Protein AF-A0A1J5P068-F1 (afdb_monomer_lite)

pLDDT: mean 87.5, std 13.54, range [46.75, 97.81]

Organism: NCBI:txid410659

Secondary structure (DSSP, 8-state):
-EEEEE--SS-EEEEEEETTEEEEEEE-SS-EEEEEEEPHHHHTTHHHHHHHHHHHHHHHHS---------

InterPro domains:
  IPR013433 Putative polyhydroxyalkanoic acid system protein [PF09650] (3-61)
  IPR013433 Putative polyhydroxyalkanoic acid system protein [TIGR02610] (10-62)

Radius of gyration: 14.6 Å; chains: 1; bounding box: 30×28×38 Å

Sequence (71 aa):
MQCNYCEGRATDRVDFSRSGVQGSLTVTKDRFELNAQLGFLAGAFKSTIEAEIVKNLDAMLVPAPRHGHKV

Structure (mmCIF, N/CA/C/O backbone):
data_AF-A0A1J5P068-F1
#
_entry.id   AF-A0A1J5P068-F1
#
loop_
_atom_site.group_PDB
_atom_site.id
_atom_site.type_symbol
_atom_site.label_atom_id
_atom_site.label_alt_id
_atom_site.label_comp_id
_atom_site.label_asym_id
_atom_site.label_entity_id
_atom_site.label_seq_id
_atom_site.pdbx_PDB_ins_code
_atom_site.Cartn_x
_atom_site.Cartn_y
_atom_site.Cartn_z
_atom_site.occupancy
_atom_site.B_iso_or_equiv
_atom_site.auth_seq_id
_atom_site.auth_comp_id
_atom_site.auth_asym_id
_atom_site.auth_atom_id
_atom_site.pdbx_PDB_model_num
ATOM 1 N N . MET A 1 1 ? -0.848 10.942 8.099 1.00 81.31 1 MET A N 1
ATOM 2 C CA . MET A 1 1 ? -0.502 9.771 7.271 1.00 81.31 1 MET A CA 1
ATOM 3 C C . MET A 1 1 ? 0.953 9.957 6.920 1.00 81.31 1 MET A C 1
ATOM 5 O O . MET A 1 1 ? 1.278 11.009 6.388 1.00 81.31 1 MET A O 1
ATOM 9 N N . GLN A 1 2 ? 1.811 9.041 7.350 1.00 93.69 2 GLN A N 1
ATOM 10 C CA . GLN A 1 2 ? 3.236 9.081 7.051 1.00 93.69 2 GLN A CA 1
ATOM 11 C C . GLN A 1 2 ? 3.489 8.134 5.885 1.00 93.69 2 GLN A C 1
ATOM 13 O O . GLN A 1 2 ? 3.063 6.983 5.950 1.00 93.69 2 GLN A O 1
ATOM 18 N N . CYS A 1 3 ? 4.137 8.630 4.836 1.00 96.25 3 CYS A N 1
ATOM 19 C CA . CYS A 1 3 ? 4.493 7.847 3.660 1.00 96.25 3 CYS A CA 1
ATOM 20 C C . CYS A 1 3 ? 5.989 7.994 3.400 1.00 96.25 3 CYS A C 1
ATOM 22 O O . CYS A 1 3 ? 6.515 9.104 3.483 1.00 96.25 3 CYS A O 1
ATOM 24 N N . ASN A 1 4 ? 6.644 6.890 3.065 1.00 97.38 4 ASN A N 1
ATOM 25 C CA . ASN A 1 4 ? 8.011 6.865 2.577 1.00 97.38 4 ASN A CA 1
ATOM 26 C C . ASN A 1 4 ? 8.016 6.278 1.167 1.00 97.38 4 ASN A C 1
ATOM 28 O O . ASN A 1 4 ? 7.520 5.172 0.967 1.00 97.38 4 ASN A O 1
ATOM 32 N N . TYR A 1 5 ? 8.545 7.030 0.207 1.00 97.19 5 TYR A N 1
ATOM 33 C CA . TYR A 1 5 ? 8.631 6.616 -1.187 1.00 97.19 5 TYR A CA 1
ATOM 34 C C . TYR A 1 5 ? 10.058 6.195 -1.524 1.00 97.19 5 TYR A C 1
ATOM 36 O O . TYR A 1 5 ? 11.017 6.894 -1.199 1.00 97.19 5 TYR A O 1
ATOM 44 N N . CYS A 1 6 ? 10.189 5.060 -2.197 1.00 96.38 6 CYS A N 1
ATOM 45 C CA . CYS A 1 6 ? 11.440 4.548 -2.722 1.00 96.38 6 CYS A CA 1
ATOM 46 C C . CYS A 1 6 ? 11.243 4.209 -4.197 1.00 96.38 6 CYS A C 1
ATOM 48 O O . CYS A 1 6 ? 10.552 3.248 -4.536 1.00 96.38 6 CYS A O 1
ATOM 50 N N . GLU A 1 7 ? 11.863 5.008 -5.058 1.00 96.69 7 GLU A N 1
ATOM 51 C CA . GLU A 1 7 ? 11.937 4.736 -6.490 1.00 96.69 7 GLU A CA 1
ATOM 52 C C . GLU A 1 7 ? 12.935 3.608 -6.754 1.00 96.69 7 GLU A C 1
ATOM 54 O O . GLU A 1 7 ? 14.011 3.550 -6.145 1.00 96.69 7 GLU A O 1
ATOM 59 N N . GLY A 1 8 ? 12.590 2.709 -7.669 1.00 94.56 8 GLY A N 1
ATOM 60 C CA . GLY A 1 8 ? 13.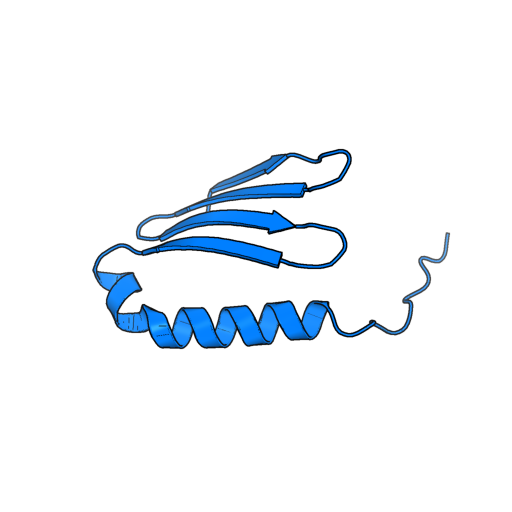456 1.601 -8.042 1.00 94.56 8 GLY A CA 1
ATOM 61 C C . GLY A 1 8 ? 13.501 1.385 -9.544 1.00 94.56 8 GLY A C 1
ATOM 62 O O . GLY A 1 8 ? 12.647 1.811 -10.308 1.00 94.56 8 GLY A O 1
ATOM 63 N N . ARG A 1 9 ? 14.528 0.665 -10.002 1.00 92.69 9 ARG A N 1
ATOM 64 C CA . ARG A 1 9 ? 14.783 0.488 -11.441 1.00 92.69 9 ARG A CA 1
ATOM 65 C C . ARG A 1 9 ? 13.683 -0.286 -12.179 1.00 92.69 9 ARG A C 1
ATOM 67 O O . ARG A 1 9 ? 13.531 -0.131 -13.385 1.00 92.69 9 ARG A O 1
ATOM 74 N N . ALA A 1 10 ? 12.991 -1.174 -11.471 1.00 93.50 10 ALA A N 1
ATOM 75 C CA . ALA A 1 10 ? 11.926 -2.022 -12.010 1.00 93.50 10 ALA A CA 1
ATOM 76 C C . ALA A 1 10 ? 10.631 -1.946 -11.191 1.00 93.50 10 ALA A C 1
ATOM 78 O O . ALA A 1 10 ? 9.579 -2.380 -11.663 1.00 93.50 10 ALA A O 1
ATOM 79 N N . THR A 1 11 ? 10.722 -1.447 -9.959 1.00 96.19 11 THR A N 1
ATOM 80 C CA . THR A 1 11 ? 9.627 -1.431 -9.001 1.00 96.19 11 THR A CA 1
ATOM 81 C C . THR A 1 11 ? 9.725 -0.184 -8.148 1.00 96.19 11 THR A C 1
ATOM 83 O O . THR A 1 11 ? 10.784 0.051 -7.563 1.00 96.19 11 THR A O 1
ATOM 86 N N . ASP A 1 12 ? 8.618 0.523 -7.995 1.00 96.38 12 ASP A N 1
ATOM 87 C CA . ASP A 1 12 ? 8.509 1.601 -7.023 1.00 96.38 12 ASP A CA 1
ATOM 88 C C . ASP A 1 12 ? 7.810 1.092 -5.771 1.00 96.38 12 ASP A C 1
ATOM 90 O O . ASP A 1 12 ? 6.952 0.206 -5.830 1.00 96.38 12 ASP A O 1
ATOM 94 N N . ARG A 1 13 ? 8.171 1.646 -4.618 1.00 97.50 13 ARG A N 1
ATOM 95 C CA . ARG A 1 13 ? 7.592 1.248 -3.340 1.00 97.50 13 ARG A CA 1
ATOM 96 C C . ARG A 1 13 ? 7.178 2.459 -2.526 1.00 97.50 13 ARG A C 1
ATOM 98 O O . ARG A 1 13 ? 7.929 3.418 -2.386 1.00 97.50 13 ARG A O 1
ATOM 105 N N . VAL A 1 14 ? 5.991 2.381 -1.938 1.00 97.44 14 VAL A N 1
ATOM 106 C CA . VAL A 1 14 ? 5.519 3.312 -0.914 1.00 97.44 14 VAL A CA 1
ATOM 107 C C . VAL A 1 14 ? 5.227 2.520 0.347 1.00 97.44 14 VAL A C 1
ATOM 109 O O . VAL A 1 14 ? 4.326 1.686 0.342 1.00 97.44 14 VAL A O 1
ATOM 112 N N . ASP A 1 15 ? 5.930 2.802 1.436 1.00 97.81 15 ASP A N 1
ATOM 113 C CA . ASP A 1 15 ? 5.552 2.336 2.770 1.00 97.81 15 ASP A CA 1
ATOM 114 C C . ASP A 1 15 ? 4.699 3.418 3.443 1.00 97.81 15 ASP A C 1
ATOM 116 O O . ASP A 1 15 ? 5.060 4.597 3.438 1.00 97.81 15 ASP A O 1
ATOM 120 N N . PHE A 1 16 ? 3.553 3.045 4.009 1.00 96.00 16 PHE A N 1
ATOM 121 C CA . PHE A 1 16 ? 2.625 3.980 4.642 1.00 96.00 16 PHE A CA 1
ATOM 122 C C . PHE A 1 16 ? 2.238 3.536 6.050 1.00 96.00 16 PHE A C 1
ATOM 124 O O . PHE A 1 16 ? 2.095 2.350 6.348 1.00 96.00 16 PHE A O 1
ATOM 131 N N . SER A 1 17 ? 2.016 4.513 6.924 1.00 96.00 17 SER A N 1
ATOM 132 C CA . SER A 1 17 ? 1.529 4.282 8.279 1.00 96.00 17 SER A CA 1
ATOM 133 C C . SER A 1 17 ? 0.629 5.416 8.770 1.00 96.00 17 SER A C 1
ATOM 135 O O . SER A 1 17 ? 0.861 6.613 8.546 1.00 96.00 17 SER A O 1
ATOM 137 N N . ARG A 1 18 ? -0.449 5.030 9.449 1.00 93.69 18 ARG A N 1
ATOM 138 C CA . ARG A 1 18 ? -1.370 5.883 10.198 1.00 93.69 18 ARG A CA 1
ATOM 139 C C . ARG A 1 18 ? -1.951 5.055 11.345 1.00 93.69 18 ARG A C 1
ATOM 141 O O . ARG A 1 18 ? -1.997 3.832 11.287 1.00 93.69 18 ARG A O 1
ATOM 148 N N . SER A 1 19 ? -2.454 5.709 12.385 1.00 92.88 19 SER A N 1
ATOM 149 C CA . SER A 1 19 ? -3.207 5.032 13.444 1.00 92.88 19 SER A CA 1
ATOM 150 C C . SER A 1 19 ? -4.282 4.104 12.860 1.00 92.88 19 SER A C 1
ATOM 152 O O . SER A 1 19 ? -5.178 4.557 12.147 1.00 92.88 19 SER A O 1
ATOM 154 N N . GLY A 1 20 ? -4.163 2.808 13.156 1.00 91.00 20 GLY A N 1
ATOM 155 C CA . GLY A 1 20 ? -5.092 1.769 12.714 1.00 91.00 20 GLY A CA 1
ATOM 156 C C . GLY A 1 20 ? -4.855 1.201 11.311 1.00 91.00 20 GLY A C 1
ATOM 157 O O . GLY A 1 20 ? -5.567 0.268 10.955 1.00 91.00 20 GLY A O 1
ATOM 158 N N . VAL A 1 21 ? -3.895 1.706 10.528 1.00 93.56 21 VAL A N 1
ATOM 159 C CA . VAL A 1 21 ? -3.571 1.183 9.189 1.00 93.56 21 VAL A CA 1
ATOM 160 C C . VAL A 1 21 ? -2.085 1.375 8.883 1.00 93.56 21 VAL A C 1
ATOM 162 O O . VAL A 1 21 ? -1.588 2.499 8.890 1.00 93.56 21 VAL A O 1
ATOM 165 N N . GLN A 1 22 ? -1.387 0.303 8.527 1.00 96.06 22 GLN A N 1
ATOM 166 C CA . GLN A 1 22 ? -0.006 0.366 8.040 1.00 96.06 22 GLN A CA 1
ATOM 167 C C . GLN A 1 22 ? 0.207 -0.635 6.913 1.00 96.06 22 GLN A C 1
ATOM 169 O O . GLN A 1 22 ? -0.501 -1.636 6.842 1.00 96.06 22 GLN A O 1
ATOM 174 N N . GLY A 1 23 ? 1.170 -0.395 6.037 1.00 95.88 23 GLY A N 1
ATOM 175 C CA . GLY A 1 23 ? 1.383 -1.286 4.912 1.00 95.88 23 GLY A CA 1
ATOM 176 C C . GLY A 1 23 ? 2.331 -0.734 3.870 1.00 95.88 23 GLY A C 1
ATOM 177 O O . GLY A 1 23 ? 3.063 0.225 4.109 1.00 95.88 23 GLY A O 1
ATOM 178 N N . SER A 1 24 ? 2.292 -1.354 2.699 1.00 97.06 24 SER A N 1
ATOM 179 C CA . SER A 1 24 ? 3.099 -0.964 1.560 1.00 97.06 24 SER A CA 1
ATOM 180 C C . SER A 1 24 ? 2.397 -1.200 0.237 1.00 97.06 24 SER A C 1
ATOM 182 O O . SER A 1 24 ? 1.781 -2.250 0.051 1.00 97.06 24 SER A O 1
ATOM 184 N N . LEU A 1 25 ? 2.571 -0.269 -0.693 1.00 95.62 25 LEU A N 1
ATOM 185 C CA . LEU A 1 25 ? 2.232 -0.428 -2.099 1.00 95.62 25 LEU A CA 1
ATOM 186 C C . LEU A 1 25 ? 3.519 -0.655 -2.892 1.00 95.62 25 LEU A C 1
ATOM 188 O O . LEU A 1 25 ? 4.416 0.184 -2.856 1.00 95.62 25 LEU A O 1
ATOM 192 N N . THR A 1 26 ? 3.594 -1.768 -3.614 1.00 96.19 26 THR A N 1
ATOM 193 C CA . THR A 1 26 ? 4.638 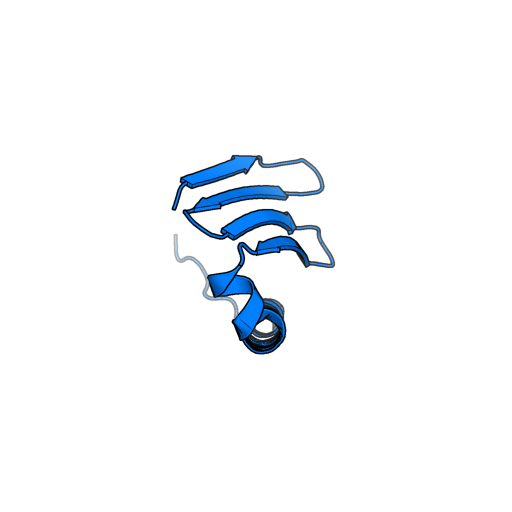-2.011 -4.613 1.00 96.19 26 THR A CA 1
ATOM 194 C C . THR A 1 26 ? 4.029 -1.855 -5.997 1.00 96.19 26 THR A C 1
ATOM 196 O O . THR A 1 26 ? 3.023 -2.486 -6.320 1.00 96.19 26 THR A O 1
ATOM 199 N N . VAL A 1 27 ? 4.634 -1.003 -6.811 1.00 94.19 27 VAL A N 1
ATOM 200 C CA . VAL A 1 27 ? 4.240 -0.749 -8.191 1.00 94.19 27 VAL A CA 1
ATOM 201 C C . VAL A 1 27 ? 5.262 -1.400 -9.096 1.00 94.19 27 VAL A C 1
ATOM 203 O O . VAL A 1 27 ? 6.465 -1.239 -8.915 1.00 94.19 27 VAL A O 1
ATOM 206 N N . THR A 1 28 ? 4.783 -2.134 -10.085 1.00 92.50 28 THR A N 1
ATOM 207 C CA . THR A 1 28 ? 5.613 -2.716 -11.138 1.00 92.50 28 THR A CA 1
ATOM 208 C C . THR A 1 28 ? 5.043 -2.310 -12.493 1.00 92.50 28 THR A C 1
ATOM 210 O O . THR A 1 28 ? 4.021 -1.629 -12.565 1.00 92.50 28 THR A O 1
ATOM 213 N N . LYS A 1 29 ? 5.679 -2.739 -13.585 1.00 89.44 29 LYS A N 1
ATOM 214 C CA . LYS A 1 29 ? 5.196 -2.440 -14.939 1.00 89.44 29 LYS A CA 1
ATOM 215 C C . LYS A 1 29 ? 3.771 -2.950 -15.204 1.00 89.44 29 LYS A C 1
ATOM 217 O O . LYS A 1 29 ? 3.064 -2.352 -16.008 1.00 89.44 29 LYS A O 1
ATOM 222 N N . ASP A 1 30 ? 3.387 -4.071 -14.604 1.00 88.25 30 ASP A N 1
ATOM 223 C CA . ASP A 1 30 ? 2.186 -4.827 -14.968 1.00 88.25 30 ASP A CA 1
ATOM 224 C C . ASP A 1 30 ? 1.183 -5.009 -13.824 1.00 88.25 30 ASP A C 1
AT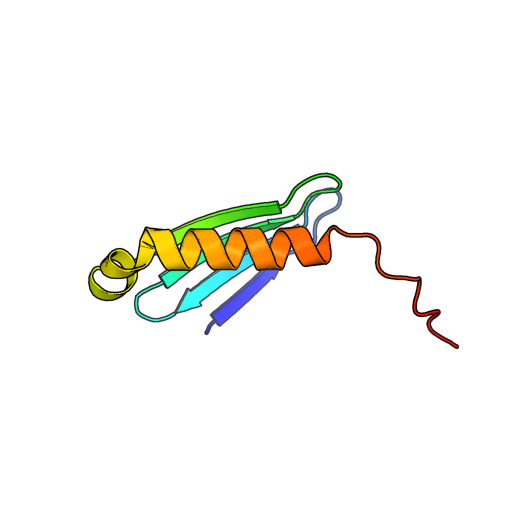OM 226 O O . ASP A 1 30 ? 0.062 -5.450 -14.071 1.00 88.25 30 ASP A O 1
ATOM 230 N N . ARG A 1 31 ? 1.547 -4.660 -12.586 1.00 87.75 31 ARG 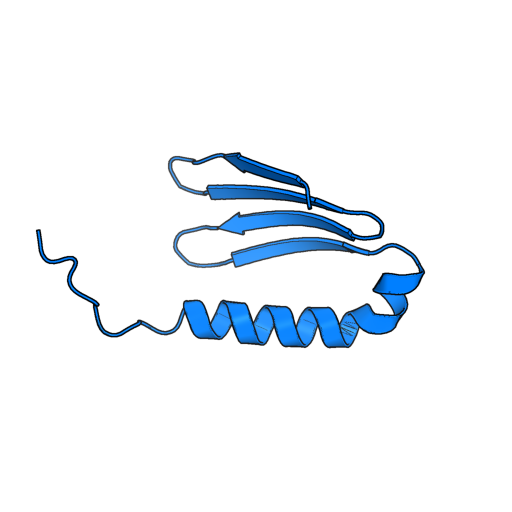A N 1
ATOM 231 C CA . ARG A 1 31 ? 0.649 -4.778 -11.432 1.00 87.75 31 ARG A CA 1
ATOM 232 C C . ARG A 1 31 ? 0.937 -3.781 -10.318 1.00 87.75 31 ARG A C 1
ATOM 234 O O . ARG A 1 31 ? 2.071 -3.323 -10.134 1.00 87.75 31 ARG A O 1
ATOM 241 N N . PHE A 1 32 ? -0.095 -3.587 -9.505 1.00 91.19 32 PHE A N 1
ATOM 242 C CA . PHE A 1 32 ? -0.025 -3.026 -8.164 1.00 91.19 32 PHE A CA 1
ATOM 243 C C . PHE A 1 32 ? -0.152 -4.144 -7.128 1.00 91.19 32 PHE A C 1
ATOM 245 O O . PHE A 1 32 ? -1.053 -4.974 -7.212 1.00 91.19 32 PHE A O 1
ATOM 252 N N . GLU A 1 33 ? 0.728 -4.151 -6.134 1.00 93.12 33 GLU A N 1
ATOM 253 C CA . GLU A 1 33 ? 0.677 -5.081 -5.009 1.00 93.12 33 GLU A CA 1
ATOM 254 C C . GLU A 1 33 ? 0.550 -4.290 -3.707 1.00 93.12 33 GLU A C 1
ATOM 256 O O . GLU A 1 33 ? 1.500 -3.643 -3.260 1.00 93.12 33 GLU A O 1
ATOM 261 N N . LEU A 1 34 ? -0.644 -4.316 -3.111 1.00 93.69 34 LEU A N 1
ATOM 262 C CA . LEU A 1 34 ? -0.926 -3.641 -1.851 1.00 93.69 34 LEU A CA 1
ATOM 263 C C . LEU A 1 34 ? -0.975 -4.647 -0.702 1.00 93.69 34 LEU A C 1
ATOM 265 O O . LEU A 1 34 ? -1.846 -5.511 -0.653 1.00 93.69 34 LEU A O 1
ATOM 269 N N . ASN A 1 35 ? -0.082 -4.475 0.268 1.00 94.75 35 ASN A N 1
ATOM 270 C CA . ASN A 1 35 ? -0.122 -5.192 1.535 1.00 94.75 35 ASN A CA 1
ATOM 271 C C . ASN A 1 35 ? -0.494 -4.208 2.644 1.00 94.75 35 ASN A C 1
ATOM 273 O O . ASN A 1 35 ? 0.210 -3.221 2.843 1.00 94.75 35 ASN A O 1
ATOM 277 N N . ALA A 1 36 ? -1.598 -4.452 3.348 1.00 93.81 36 ALA A N 1
ATOM 278 C CA . ALA A 1 36 ? -2.069 -3.586 4.419 1.00 93.81 36 ALA A CA 1
ATOM 279 C C . ALA A 1 36 ? -2.468 -4.401 5.652 1.00 93.81 36 ALA A C 1
ATOM 281 O O . ALA A 1 36 ? -3.224 -5.369 5.576 1.00 93.81 36 ALA A O 1
ATOM 282 N N . GLN A 1 37 ? -1.994 -3.955 6.808 1.00 94.44 37 GLN A N 1
ATOM 283 C CA . GLN A 1 37 ? -2.412 -4.413 8.120 1.00 94.44 37 GLN A CA 1
ATOM 284 C C . GLN A 1 37 ? -3.389 -3.399 8.702 1.00 94.44 37 GLN A C 1
ATOM 286 O O . GLN A 1 37 ? -3.075 -2.215 8.857 1.00 94.44 37 GLN A O 1
ATOM 291 N N . LEU A 1 38 ? -4.583 -3.883 9.029 1.00 94.88 38 LEU A N 1
ATOM 292 C CA . LEU A 1 38 ? -5.644 -3.091 9.630 1.00 94.88 38 LEU A CA 1
ATOM 293 C C . LEU A 1 38 ? -5.704 -3.386 11.130 1.00 94.88 38 LEU A C 1
ATOM 295 O O . LEU A 1 38 ? -5.732 -4.543 11.548 1.00 94.88 38 LEU A O 1
ATOM 299 N N . GLY A 1 39 ? -5.751 -2.333 11.940 1.00 93.31 39 GLY A N 1
ATOM 300 C CA . GLY A 1 39 ? -6.074 -2.431 13.360 1.00 93.31 39 GLY A CA 1
ATOM 301 C C . GLY A 1 39 ? -7.549 -2.781 13.571 1.00 93.31 39 GLY A C 1
ATOM 302 O O . GLY A 1 39 ? -8.352 -2.703 12.645 1.00 93.31 39 GLY A O 1
ATOM 303 N N . PHE A 1 40 ? -7.922 -3.116 14.808 1.00 92.56 40 PHE A N 1
ATOM 304 C CA . PHE A 1 40 ? -9.245 -3.652 15.161 1.00 92.56 40 PHE A CA 1
ATOM 305 C C . PHE A 1 40 ? -10.437 -2.896 14.540 1.00 92.56 40 PHE A C 1
ATOM 307 O O . PHE A 1 40 ? -11.274 -3.504 13.878 1.00 92.56 40 PHE A O 1
ATOM 314 N N . LEU A 1 41 ? -10.482 -1.566 14.685 1.00 89.75 41 LEU A N 1
ATOM 315 C CA . LEU A 1 41 ? -11.581 -0.746 14.156 1.00 89.75 41 LEU A CA 1
ATOM 316 C C . LEU A 1 41 ? -11.622 -0.722 12.622 1.00 89.75 41 LEU A C 1
ATOM 318 O O . LEU A 1 41 ? -12.694 -0.813 12.033 1.00 89.75 41 LEU A O 1
ATOM 322 N N . ALA A 1 42 ? -10.464 -0.611 11.969 1.00 87.94 42 ALA A N 1
ATOM 323 C CA . ALA A 1 42 ? -10.381 -0.604 10.510 1.00 87.94 42 ALA A CA 1
ATOM 324 C C . ALA A 1 42 ? -10.679 -1.993 9.922 1.00 87.94 42 ALA A C 1
ATOM 326 O O . ALA A 1 42 ? -11.283 -2.100 8.858 1.00 87.94 42 ALA A O 1
ATOM 327 N N . GLY A 1 43 ? -10.315 -3.058 10.643 1.00 90.19 43 GLY A N 1
ATOM 328 C CA . GLY A 1 43 ? -10.580 -4.443 10.264 1.00 90.19 43 GLY A CA 1
ATOM 329 C C . GLY A 1 43 ? -12.069 -4.754 10.094 1.00 90.19 43 GLY A C 1
ATOM 330 O O . GLY A 1 43 ? -12.414 -5.547 9.221 1.00 90.19 43 GLY A O 1
ATOM 331 N N . ALA A 1 44 ? -12.956 -4.073 10.830 1.00 93.75 44 ALA A N 1
ATOM 332 C CA . ALA A 1 44 ? -14.409 -4.202 10.663 1.00 93.75 44 ALA A CA 1
ATOM 333 C C . ALA A 1 44 ? -14.898 -3.799 9.257 1.00 93.75 44 ALA A C 1
ATOM 335 O O . ALA A 1 44 ? -15.938 -4.270 8.806 1.00 93.75 44 ALA A O 1
ATOM 336 N N . PHE A 1 45 ? -14.129 -2.970 8.546 1.00 92.56 45 PHE A N 1
ATOM 337 C CA . PHE A 1 45 ? -14.435 -2.491 7.198 1.00 92.56 45 PHE A CA 1
ATOM 338 C C . PHE A 1 45 ? -13.535 -3.116 6.126 1.00 92.56 45 PHE A C 1
ATOM 340 O O . PHE A 1 45 ? -13.501 -2.610 5.005 1.00 92.56 45 PHE A O 1
ATOM 347 N N . LYS A 1 46 ? -12.803 -4.201 6.437 1.00 91.56 46 LYS A N 1
ATOM 348 C CA . LYS A 1 46 ? -11.808 -4.806 5.532 1.00 91.56 46 LYS A CA 1
ATOM 349 C C . LYS A 1 46 ? -12.350 -5.002 4.113 1.00 91.56 46 LYS A C 1
ATOM 351 O O . LYS A 1 46 ? -11.726 -4.535 3.170 1.00 91.56 46 LYS A O 1
ATOM 356 N N . SER A 1 47 ? -13.505 -5.651 3.967 1.00 93.06 47 SER A N 1
ATOM 357 C CA . SER A 1 47 ? -14.078 -5.964 2.650 1.00 93.06 47 SER A CA 1
ATOM 358 C C . SER A 1 47 ? -14.433 -4.713 1.844 1.00 93.06 47 SER A C 1
ATOM 360 O O . SER A 1 47 ? -14.184 -4.668 0.645 1.00 93.06 47 SER A O 1
ATOM 362 N N . THR A 1 48 ? -14.971 -3.677 2.493 1.00 94.81 48 THR A N 1
ATOM 363 C CA . THR A 1 48 ? -15.278 -2.394 1.841 1.00 94.81 48 THR A CA 1
ATOM 364 C C . THR A 1 48 ? -14.006 -1.662 1.429 1.00 94.81 48 THR A C 1
ATOM 366 O O . THR A 1 48 ? -13.932 -1.129 0.326 1.00 94.81 48 THR A O 1
ATOM 369 N N . ILE A 1 49 ? -12.997 -1.653 2.305 1.00 90.94 49 ILE A N 1
ATOM 370 C CA . ILE A 1 49 ? -11.690 -1.049 2.033 1.00 90.94 49 ILE A CA 1
ATOM 371 C C . ILE A 1 49 ? -11.042 -1.736 0.826 1.00 90.94 49 ILE A C 1
ATOM 373 O O . ILE A 1 49 ? -10.611 -1.058 -0.098 1.00 90.94 49 ILE A O 1
ATOM 377 N N . GLU A 1 50 ? -11.020 -3.068 0.807 1.00 92.06 50 GLU A N 1
ATOM 378 C CA . GLU A 1 50 ? -10.467 -3.861 -0.293 1.00 92.06 50 GLU A CA 1
ATOM 379 C C . GLU A 1 50 ? -11.198 -3.589 -1.616 1.00 92.06 50 GLU A C 1
ATOM 381 O O . 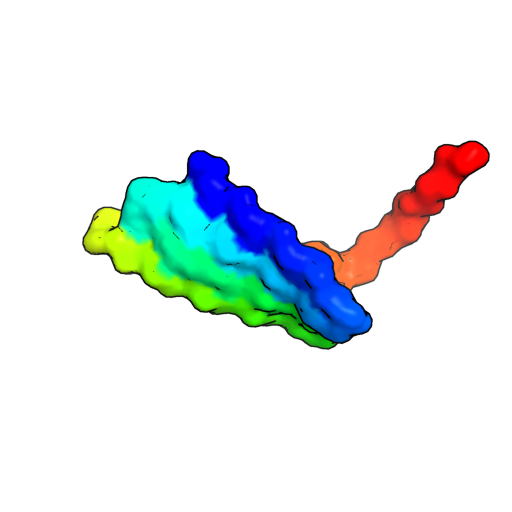GLU A 1 50 ? -10.550 -3.290 -2.617 1.00 92.06 50 GLU A O 1
ATOM 386 N N . ALA A 1 51 ? -12.536 -3.588 -1.611 1.00 94.00 51 ALA A N 1
ATOM 387 C CA . ALA A 1 51 ? -13.336 -3.317 -2.804 1.00 94.00 51 ALA A CA 1
ATOM 388 C C . ALA A 1 51 ? -13.091 -1.912 -3.382 1.00 94.00 51 ALA A C 1
ATOM 390 O O . ALA A 1 51 ? -12.897 -1.764 -4.590 1.00 94.00 51 ALA A O 1
ATOM 391 N N . GLU A 1 52 ? -13.066 -0.876 -2.536 1.00 94.31 52 GLU A N 1
ATOM 392 C CA . GLU A 1 52 ? -12.798 0.489 -3.000 1.00 94.31 52 GLU A CA 1
ATOM 393 C C . GLU A 1 52 ? -11.347 0.668 -3.455 1.00 94.31 52 GLU A C 1
ATOM 395 O O . GLU A 1 52 ? -11.097 1.397 -4.412 1.00 94.31 52 GLU A O 1
ATOM 400 N N . ILE A 1 53 ? -10.381 -0.006 -2.828 1.00 90.56 53 ILE A N 1
ATOM 401 C CA . ILE A 1 53 ? -8.987 0.026 -3.280 1.00 90.56 53 ILE A CA 1
ATOM 402 C C . ILE A 1 53 ? -8.859 -0.584 -4.673 1.00 90.56 53 ILE A C 1
ATOM 404 O O . ILE A 1 53 ? -8.308 0.072 -5.554 1.00 90.56 53 ILE A O 1
ATOM 408 N N . VAL A 1 54 ? -9.376 -1.799 -4.885 1.00 90.50 54 VAL A N 1
ATOM 409 C CA . VAL A 1 54 ? -9.298 -2.488 -6.185 1.00 90.50 54 VAL A CA 1
ATOM 410 C C . VAL A 1 54 ? -9.939 -1.630 -7.269 1.00 90.50 54 VAL A C 1
ATOM 412 O O . VAL A 1 54 ? -9.292 -1.307 -8.258 1.00 90.50 54 VAL A O 1
ATOM 415 N N . LYS A 1 55 ? -11.159 -1.141 -7.029 1.00 91.75 55 LYS A N 1
ATOM 416 C CA . LYS A 1 55 ? -11.871 -0.246 -7.949 1.00 91.75 55 LYS A CA 1
ATOM 417 C C . LYS A 1 55 ? -11.063 1.004 -8.315 1.00 91.75 55 LYS A C 1
ATOM 419 O O . LYS A 1 55 ? -11.026 1.378 -9.485 1.00 91.75 55 LYS A O 1
ATOM 424 N N . ASN A 1 56 ? -10.443 1.669 -7.337 1.00 89.62 56 ASN A N 1
ATOM 425 C CA . ASN A 1 56 ? -9.673 2.890 -7.590 1.00 89.62 56 ASN A CA 1
ATOM 426 C C . ASN A 1 56 ? -8.352 2.605 -8.317 1.00 89.62 56 ASN A C 1
ATOM 428 O O . ASN A 1 56 ? -7.998 3.349 -9.229 1.00 89.62 56 ASN A O 1
ATOM 432 N N . LEU A 1 57 ? -7.632 1.540 -7.949 1.00 86.81 57 LEU A N 1
ATOM 433 C CA . LEU A 1 57 ? -6.380 1.167 -8.613 1.00 86.81 57 LEU A CA 1
ATOM 434 C C . LEU A 1 57 ? -6.624 0.683 -10.048 1.00 86.81 57 LEU A C 1
ATOM 436 O O . LEU A 1 57 ? -5.922 1.119 -10.959 1.00 86.81 57 LEU A O 1
ATOM 440 N N . ASP A 1 58 ? -7.657 -0.130 -10.273 1.00 85.50 58 ASP A N 1
ATOM 441 C CA . ASP A 1 58 ? -8.037 -0.591 -11.611 1.00 85.50 58 ASP A CA 1
ATOM 442 C C . ASP A 1 58 ? -8.421 0.581 -12.518 1.00 85.50 58 ASP A C 1
ATOM 444 O O . ASP A 1 58 ? -8.012 0.628 -13.678 1.00 85.50 58 ASP A O 1
ATOM 448 N N . ALA A 1 59 ? -9.131 1.583 -11.988 1.00 86.56 59 ALA A N 1
ATOM 449 C CA . ALA A 1 59 ? -9.460 2.794 -12.736 1.00 86.56 59 ALA A CA 1
ATOM 450 C C . ALA A 1 59 ? -8.212 3.581 -13.184 1.00 86.56 59 ALA A C 1
ATOM 452 O O . ALA A 1 59 ? -8.249 4.223 -14.232 1.00 86.56 59 ALA A O 1
ATOM 453 N N . MET A 1 60 ? -7.106 3.517 -12.433 1.00 80.50 60 MET A N 1
ATOM 454 C CA . MET A 1 60 ? -5.835 4.154 -12.804 1.00 80.50 60 MET A CA 1
ATOM 455 C C . MET A 1 60 ? -5.033 3.354 -13.841 1.00 80.50 60 MET A C 1
ATOM 457 O O . MET A 1 60 ? -4.205 3.935 -14.541 1.00 80.50 60 MET A O 1
ATOM 461 N N . LEU A 1 61 ? -5.265 2.041 -13.948 1.00 75.06 61 LEU A N 1
ATOM 462 C CA . LEU A 1 61 ? -4.658 1.187 -14.977 1.00 75.06 61 LEU A CA 1
ATOM 463 C C . LEU A 1 61 ? -5.331 1.346 -16.342 1.00 75.06 61 LEU A C 1
ATOM 465 O O . LEU A 1 61 ? -4.724 1.020 -17.367 1.00 75.06 61 LEU A O 1
ATOM 469 N N . VAL A 1 62 ? -6.567 1.853 -16.379 1.00 78.06 62 VAL A N 1
ATOM 470 C CA . VAL A 1 62 ? -7.219 2.209 -17.640 1.00 78.06 62 VAL A CA 1
ATOM 471 C C . VAL A 1 62 ? -6.374 3.292 -18.315 1.00 78.06 62 VAL A C 1
ATOM 473 O O . VAL A 1 62 ? -6.107 4.320 -17.690 1.00 78.06 62 VAL A O 1
ATOM 476 N N . PRO A 1 63 ? -5.946 3.101 -19.579 1.00 66.50 63 PRO A N 1
ATOM 477 C CA . PRO A 1 63 ? -5.163 4.098 -20.289 1.00 66.50 63 PRO A CA 1
ATOM 478 C C . PRO A 1 63 ? -5.901 5.435 -20.280 1.00 66.50 63 PRO A C 1
ATOM 480 O O . PRO A 1 63 ? -6.904 5.609 -20.975 1.00 66.50 63 PRO A O 1
ATOM 483 N N . ALA A 1 64 ? -5.410 6.390 -19.493 1.00 62.09 64 ALA A N 1
ATOM 484 C CA . ALA A 1 64 ? -5.901 7.749 -19.581 1.00 62.09 64 ALA A CA 1
ATOM 485 C C . ALA A 1 64 ? -5.615 8.256 -21.006 1.00 62.09 64 ALA A C 1
ATOM 487 O O . ALA A 1 64 ? -4.524 7.995 -21.538 1.00 62.09 64 ALA A O 1
ATOM 488 N N . PRO A 1 65 ? -6.544 8.987 -21.653 1.00 58.66 65 PRO A N 1
ATOM 489 C CA . PRO A 1 65 ? -6.181 9.746 -22.838 1.00 58.66 65 PRO A CA 1
ATOM 490 C C . PRO A 1 65 ? -4.978 10.603 -22.452 1.00 58.66 65 PRO A C 1
ATOM 492 O O . PRO A 1 65 ? -5.006 11.285 -21.427 1.00 58.66 65 PRO A O 1
ATOM 495 N N . ARG A 1 66 ? -3.888 10.491 -23.221 1.00 52.94 66 ARG A N 1
ATOM 496 C CA . ARG A 1 66 ? -2.633 11.196 -22.946 1.00 52.94 66 ARG A CA 1
ATOM 497 C C . ARG A 1 66 ? -2.941 12.681 -22.772 1.00 52.94 66 ARG A C 1
ATOM 499 O O . ARG A 1 66 ? -3.111 13.390 -23.762 1.00 52.94 66 ARG A O 1
ATOM 506 N N . HIS A 1 67 ? -2.985 13.167 -21.535 1.00 55.12 67 HIS A N 1
ATOM 507 C CA . HIS A 1 67 ? -2.872 14.592 -21.289 1.00 55.12 67 HIS A CA 1
ATOM 508 C C . HIS A 1 67 ? -1.421 14.943 -21.585 1.00 55.12 67 HIS A C 1
ATOM 510 O O . HIS A 1 67 ? -0.531 14.760 -20.758 1.00 55.12 67 HIS A O 1
ATOM 516 N N . GLY A 1 68 ? -1.188 15.345 -22.836 1.00 47.16 68 GLY A N 1
ATOM 517 C CA . GLY A 1 68 ? 0.089 15.866 -23.283 1.00 47.16 68 GLY A CA 1
ATOM 518 C C . GLY A 1 68 ? 0.508 16.983 -22.341 1.00 47.16 68 GLY A C 1
ATOM 519 O O . GLY A 1 68 ? -0.171 18.005 -22.237 1.00 47.16 68 GLY A O 1
ATOM 520 N N . HIS A 1 69 ? 1.612 16.762 -21.640 1.00 49.09 69 HIS A N 1
ATOM 521 C CA . HIS A 1 69 ? 2.320 17.814 -20.942 1.00 49.09 69 HIS A CA 1
ATOM 522 C C . HIS A 1 69 ? 2.819 18.783 -22.021 1.00 49.09 69 HIS A C 1
ATOM 524 O O . HIS A 1 69 ? 3.750 1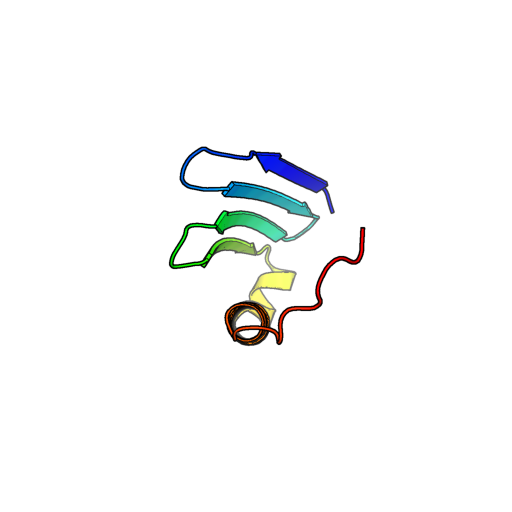8.466 -22.760 1.00 49.09 69 HIS A O 1
ATOM 530 N N . LYS A 1 70 ? 2.119 19.910 -22.201 1.00 46.75 70 LYS A N 1
ATOM 531 C CA . LYS A 1 70 ? 2.624 21.017 -23.015 1.00 46.75 70 LYS A CA 1
ATOM 532 C C . LYS A 1 70 ? 3.799 21.629 -22.256 1.00 46.75 70 LYS A C 1
ATOM 534 O O . LYS A 1 70 ? 3.586 22.223 -21.202 1.00 46.75 70 LYS A O 1
ATOM 539 N N . VAL A 1 71 ? 4.995 21.413 -22.797 1.00 51.22 71 VAL A N 1
ATOM 540 C CA . VAL A 1 71 ? 6.207 22.191 -22.512 1.00 51.22 71 VAL A CA 1
ATOM 541 C C . VAL A 1 71 ? 6.087 23.545 -23.201 1.00 51.22 71 VAL A C 1
ATOM 543 O O . VAL A 1 71 ? 5.557 23.561 -24.338 1.00 51.22 71 VAL A O 1
#

Foldseek 3Di:
DDWDWDDDPFKIKIWDDDVQKTWMWIDGPPDIDTDMDGHPVVVVCVVVVVVVVCVVVVVVVPDDPPPPPDD